Protein AF-A0A101G7J8-F1 (afdb_monomer_lite)

Foldseek 3Di:
DDDLVVLLVQLLQVVVVHDHDDVVSLVVNLVCCQVQAPVRPPDDPSSVVSSCVNCVVVVNNVSSCVSNVD

Sequence (70 aa):
MKPLDECLYYIVRADGGGIPEKDVYFNDALAHIRVKGFENLELCAVEIRALVNAARRRGRLQELDEAVGL

Radius of gyration: 10.74 Å; chains: 1; bounding box: 24×24×25 Å

Secondary structure (DSSP, 8-state):
---HHHHHHHHHHHHTT-SPPPHHHHHHHHHHHHHH-GGGG---HHHHHHHHHHHHHTT-HHHHHHHHT-

Structure (mmCIF, N/CA/C/O backbone):
data_AF-A0A101G7J8-F1
#
_entry.id   AF-A0A101G7J8-F1
#
loop_
_atom_site.group_PDB
_atom_site.id
_atom_site.type_symbol
_atom_site.label_atom_id
_atom_site.label_alt_id
_atom_site.label_comp_id
_atom_site.label_asym_id
_atom_site.label_entity_id
_atom_site.label_seq_id
_atom_site.pdbx_PDB_ins_code
_atom_site.Cartn_x
_atom_site.Cartn_y
_atom_site.Cartn_z
_atom_site.occupancy
_atom_site.B_iso_or_equiv
_atom_site.auth_seq_id
_atom_site.auth_comp_id
_atom_site.auth_asym_id
_atom_site.auth_atom_id
_atom_site.pdbx_PDB_model_num
ATOM 1 N N . MET A 1 1 ? -9.527 -8.245 -7.841 1.00 88.19 1 MET A N 1
ATOM 2 C CA . MET A 1 1 ? -8.433 -7.857 -6.942 1.00 88.19 1 MET A CA 1
ATOM 3 C C . MET A 1 1 ? -7.249 -8.767 -7.209 1.00 88.19 1 MET A C 1
ATOM 5 O O . MET A 1 1 ? -7.401 -9.984 -7.145 1.00 88.19 1 MET A O 1
ATO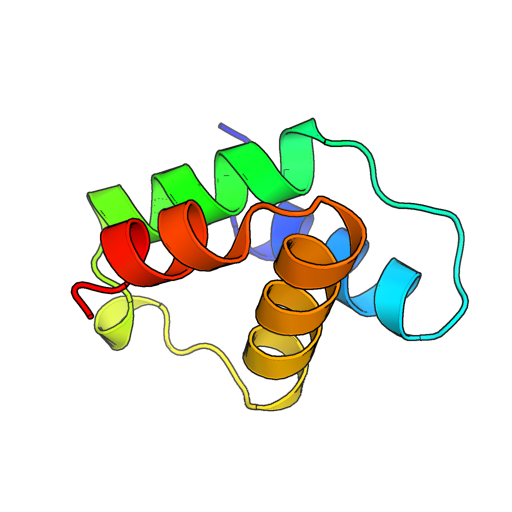M 9 N N . LYS A 1 2 ? -6.116 -8.189 -7.594 1.00 96.56 2 LYS A N 1
ATOM 10 C CA . LYS A 1 2 ? -4.828 -8.868 -7.727 1.00 96.56 2 LYS A CA 1
ATOM 11 C C . LYS A 1 2 ? -4.350 -9.406 -6.371 1.00 96.56 2 LYS A C 1
ATOM 13 O O . LYS A 1 2 ? -4.767 -8.871 -5.342 1.00 96.56 2 LYS A O 1
ATOM 18 N N . PRO A 1 3 ? -3.522 -10.462 -6.341 1.00 97.69 3 PRO A N 1
ATOM 19 C CA . PRO A 1 3 ? -2.849 -10.904 -5.123 1.00 97.69 3 PRO A CA 1
ATOM 20 C C . PRO A 1 3 ? -2.088 -9.755 -4.446 1.00 97.69 3 PRO A C 1
ATOM 22 O O . PRO A 1 3 ? -1.535 -8.888 -5.122 1.00 97.69 3 PRO A O 1
ATOM 25 N N . LEU A 1 4 ? -2.102 -9.715 -3.111 1.00 97.25 4 LEU A N 1
ATOM 26 C CA . LEU A 1 4 ? -1.495 -8.614 -2.358 1.00 97.25 4 LEU A CA 1
ATOM 27 C C . LEU A 1 4 ? 0.020 -8.542 -2.587 1.00 97.25 4 LEU A C 1
ATOM 29 O O . LEU A 1 4 ? 0.552 -7.459 -2.790 1.00 97.25 4 LEU A O 1
ATOM 33 N N . ASP A 1 5 ? 0.695 -9.684 -2.606 1.00 97.06 5 ASP A N 1
ATOM 34 C CA . ASP A 1 5 ? 2.121 -9.820 -2.909 1.00 97.06 5 ASP A CA 1
ATOM 35 C C . ASP A 1 5 ? 2.472 -9.277 -4.304 1.00 97.06 5 ASP A C 1
ATOM 37 O O . ASP A 1 5 ? 3.447 -8.538 -4.446 1.00 97.06 5 ASP A O 1
ATOM 41 N N . GLU A 1 6 ? 1.641 -9.548 -5.320 1.00 97.81 6 GLU A N 1
ATOM 42 C CA . GLU A 1 6 ? 1.783 -8.945 -6.655 1.00 97.81 6 GLU A CA 1
ATOM 43 C C . GLU A 1 6 ? 1.673 -7.413 -6.574 1.00 97.81 6 GLU A C 1
ATOM 45 O O . GLU A 1 6 ? 2.507 -6.697 -7.136 1.00 97.81 6 GLU A O 1
ATOM 50 N N . CYS A 1 7 ? 0.678 -6.891 -5.850 1.00 98.06 7 CYS A N 1
ATOM 51 C CA . CYS A 1 7 ? 0.509 -5.449 -5.676 1.00 98.06 7 CYS A CA 1
ATOM 52 C C . CYS A 1 7 ? 1.717 -4.801 -4.987 1.00 98.06 7 CYS A C 1
ATOM 54 O O . CYS A 1 7 ? 2.257 -3.812 -5.488 1.00 98.06 7 CYS A O 1
ATOM 56 N N . LEU A 1 8 ? 2.152 -5.366 -3.859 1.00 97.94 8 LEU A N 1
ATOM 57 C CA . LEU A 1 8 ? 3.268 -4.861 -3.063 1.00 97.94 8 LEU A CA 1
ATOM 58 C C . LEU A 1 8 ? 4.576 -4.905 -3.850 1.00 97.94 8 LEU A C 1
ATOM 60 O O . LEU A 1 8 ? 5.310 -3.919 -3.849 1.00 97.94 8 LEU A O 1
ATOM 64 N N . TYR A 1 9 ? 4.826 -5.984 -4.597 1.00 97.12 9 TYR A N 1
ATOM 65 C CA . TYR A 1 9 ? 5.997 -6.103 -5.463 1.00 97.12 9 TYR A CA 1
ATOM 66 C C . TYR A 1 9 ? 6.117 -4.916 -6.427 1.00 97.12 9 TYR A C 1
ATOM 68 O O . TYR A 1 9 ? 7.172 -4.280 -6.508 1.00 97.12 9 TYR A O 1
ATOM 76 N N . TYR A 1 10 ? 5.041 -4.578 -7.145 1.00 97.75 10 TYR A N 1
ATOM 77 C CA . TYR A 1 10 ? 5.078 -3.471 -8.103 1.00 97.75 10 TYR A CA 1
ATOM 78 C C . TYR A 1 10 ? 5.170 -2.102 -7.424 1.00 97.75 10 TYR A C 1
ATOM 80 O O . TYR A 1 10 ? 5.888 -1.237 -7.927 1.00 97.75 10 TYR A O 1
ATOM 88 N N . ILE A 1 11 ? 4.507 -1.913 -6.280 1.00 97.75 11 ILE A N 1
ATOM 89 C CA . ILE A 1 11 ? 4.572 -0.668 -5.502 1.00 97.75 11 ILE A CA 1
ATOM 90 C C . ILE A 1 11 ? 5.995 -0.430 -4.970 1.00 97.75 11 ILE A C 1
ATOM 92 O O . ILE A 1 11 ? 6.549 0.654 -5.158 1.00 97.75 11 ILE A O 1
ATOM 96 N N . VAL A 1 12 ? 6.624 -1.450 -4.377 1.00 97.81 12 VAL A N 1
ATOM 97 C CA . VAL A 1 12 ? 8.007 -1.386 -3.871 1.00 97.81 12 VAL A CA 1
ATOM 98 C C . VAL A 1 12 ? 8.997 -1.157 -5.009 1.00 97.81 12 VAL A C 1
ATOM 100 O O . VAL A 1 12 ? 9.882 -0.307 -4.899 1.00 97.81 12 VAL A O 1
ATOM 103 N N . ARG A 1 13 ? 8.836 -1.869 -6.131 1.00 96.56 13 ARG A N 1
ATOM 104 C CA . ARG A 1 13 ? 9.691 -1.694 -7.311 1.00 96.56 13 ARG A CA 1
ATOM 105 C C . ARG A 1 13 ? 9.655 -0.256 -7.829 1.00 96.56 13 ARG A C 1
ATOM 107 O O . ARG A 1 13 ? 10.705 0.284 -8.171 1.00 96.56 13 ARG A O 1
ATOM 114 N N . ALA A 1 14 ? 8.472 0.345 -7.919 1.00 94.88 14 ALA A N 1
ATOM 115 C CA . ALA A 1 14 ? 8.333 1.715 -8.396 1.00 94.88 14 ALA A CA 1
ATOM 116 C C . ALA A 1 14 ? 8.909 2.739 -7.405 1.00 94.88 14 ALA A C 1
ATOM 118 O O . ALA A 1 14 ? 9.547 3.702 -7.824 1.00 94.88 14 ALA A O 1
ATOM 119 N N . ASP A 1 15 ? 8.763 2.506 -6.096 1.00 94.56 15 ASP A N 1
ATOM 120 C CA . ASP A 1 15 ? 9.365 3.358 -5.061 1.00 94.56 15 ASP A CA 1
ATOM 121 C C . ASP A 1 15 ? 10.902 3.358 -5.113 1.00 94.56 15 ASP A C 1
ATOM 123 O O . ASP A 1 15 ? 11.536 4.386 -4.891 1.00 94.56 15 ASP A O 1
ATOM 127 N N . GLY A 1 16 ? 11.507 2.226 -5.484 1.00 91.81 16 GLY A N 1
ATOM 128 C CA . GLY A 1 16 ? 12.953 2.076 -5.671 1.00 91.81 16 GLY A CA 1
ATOM 129 C C . GLY A 1 16 ? 13.527 2.695 -6.954 1.00 91.81 16 GLY A C 1
ATOM 130 O O . GLY A 1 16 ? 14.655 2.369 -7.318 1.00 91.81 16 GLY A O 1
ATOM 131 N N . GLY A 1 17 ? 12.773 3.537 -7.670 1.00 86.94 17 GLY A N 1
ATOM 132 C CA . GLY A 1 17 ? 13.200 4.138 -8.943 1.00 86.94 17 GLY A CA 1
ATOM 133 C C . GLY A 1 17 ? 12.964 3.249 -10.168 1.00 86.94 17 GLY A C 1
ATOM 134 O O . GLY A 1 17 ? 13.525 3.496 -11.235 1.00 86.94 17 GLY A O 1
ATOM 135 N N . GLY A 1 18 ? 12.152 2.199 -10.023 1.00 85.00 18 GLY A N 1
ATOM 136 C CA . GLY A 1 18 ? 11.714 1.360 -11.130 1.00 85.00 18 GLY A CA 1
ATOM 137 C C . GLY A 1 18 ? 10.656 2.024 -12.018 1.00 85.00 18 GLY A C 1
ATOM 138 O O . GLY A 1 18 ? 10.339 3.205 -11.907 1.00 85.00 18 GLY A O 1
ATOM 139 N N . ILE A 1 19 ? 10.082 1.224 -12.920 1.00 87.50 19 ILE A N 1
ATOM 140 C CA . ILE A 1 19 ? 8.971 1.656 -13.779 1.00 87.50 19 ILE A CA 1
ATOM 141 C C . ILE A 1 19 ? 7.770 2.024 -12.894 1.00 87.50 19 ILE A C 1
ATOM 143 O O . ILE A 1 19 ? 7.452 1.228 -12.005 1.00 87.50 19 ILE A O 1
ATOM 147 N N . PRO A 1 20 ? 7.078 3.151 -13.162 1.00 88.06 20 PRO A N 1
ATOM 148 C CA . PRO A 1 20 ? 5.858 3.513 -12.453 1.00 88.06 20 PRO A CA 1
ATOM 149 C C . PRO A 1 20 ? 4.847 2.365 -12.417 1.00 88.06 20 PRO A C 1
A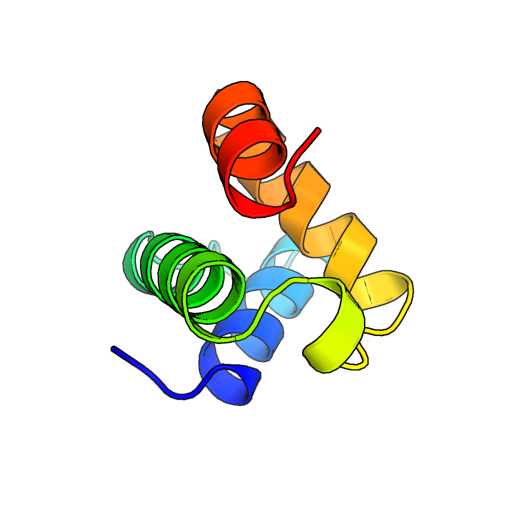TOM 151 O O . PRO A 1 20 ? 4.550 1.726 -13.433 1.00 88.06 20 PRO A O 1
ATOM 154 N N . GLU A 1 21 ? 4.316 2.098 -11.232 1.00 91.62 21 GLU A N 1
ATOM 155 C CA . GLU A 1 21 ? 3.298 1.090 -11.009 1.00 91.62 21 GLU A CA 1
ATOM 156 C C . GLU A 1 21 ? 1.930 1.561 -11.524 1.00 91.62 21 GLU A C 1
ATOM 158 O O . GLU A 1 21 ? 1.578 2.739 -11.457 1.00 91.62 21 GLU A O 1
ATOM 163 N N . LYS A 1 22 ? 1.124 0.621 -12.027 1.00 94.56 22 LYS A N 1
ATOM 164 C CA . LYS A 1 22 ? -0.257 0.898 -12.446 1.00 94.56 22 LYS A CA 1
ATOM 165 C C . LYS A 1 22 ? -1.147 1.143 -11.227 1.00 94.56 22 LYS A C 1
ATOM 167 O O . LYS A 1 22 ? -0.997 0.466 -10.212 1.00 94.56 22 LYS A O 1
ATOM 172 N N . ASP A 1 23 ? -2.155 2.002 -11.373 1.00 95.75 23 ASP A N 1
ATOM 173 C CA . ASP A 1 23 ? -3.095 2.325 -10.287 1.00 95.75 23 ASP A CA 1
ATOM 174 C C . ASP A 1 23 ? -3.853 1.117 -9.732 1.00 95.75 23 ASP A C 1
ATOM 176 O O . ASP A 1 23 ? -4.192 1.101 -8.550 1.00 95.75 23 ASP A O 1
ATOM 180 N N . VAL A 1 24 ? -4.071 0.079 -10.549 1.00 97.44 24 VAL A N 1
ATOM 181 C CA . VAL A 1 24 ? -4.718 -1.165 -10.103 1.00 97.44 24 VAL A CA 1
ATOM 182 C C . VAL A 1 24 ? -3.997 -1.797 -8.912 1.00 97.44 24 VAL A C 1
ATOM 184 O O . VAL A 1 24 ? -4.664 -2.284 -8.009 1.00 97.44 24 VAL A O 1
ATOM 187 N N . TYR A 1 25 ? -2.662 -1.732 -8.855 1.00 97.81 25 TYR A N 1
ATOM 188 C CA . TYR A 1 25 ? -1.900 -2.339 -7.764 1.00 97.81 25 TYR A CA 1
ATOM 189 C C . TYR A 1 25 ? -2.109 -1.594 -6.446 1.00 97.81 25 TYR A C 1
ATOM 191 O O . TYR A 1 25 ? -2.318 -2.223 -5.414 1.00 97.81 25 TYR A O 1
ATOM 199 N N . PHE A 1 26 ? -2.126 -0.260 -6.483 1.00 98.06 26 PHE A N 1
ATOM 200 C CA . PHE A 1 26 ? -2.415 0.552 -5.302 1.00 98.06 26 PHE A CA 1
ATOM 201 C C . PHE A 1 26 ? -3.868 0.372 -4.837 1.00 98.06 26 PHE A C 1
ATOM 203 O O . PHE A 1 26 ? -4.114 0.140 -3.657 1.00 98.06 26 PHE A O 1
ATOM 210 N N . ASN A 1 27 ? -4.827 0.399 -5.766 1.00 98.38 27 ASN A N 1
ATOM 211 C CA . ASN A 1 27 ? -6.247 0.219 -5.451 1.00 98.38 27 ASN A CA 1
ATOM 212 C C . ASN A 1 27 ? -6.536 -1.159 -4.841 1.00 98.38 27 ASN A C 1
ATOM 214 O O . ASN A 1 27 ? -7.244 -1.258 -3.841 1.00 98.38 27 ASN A O 1
AT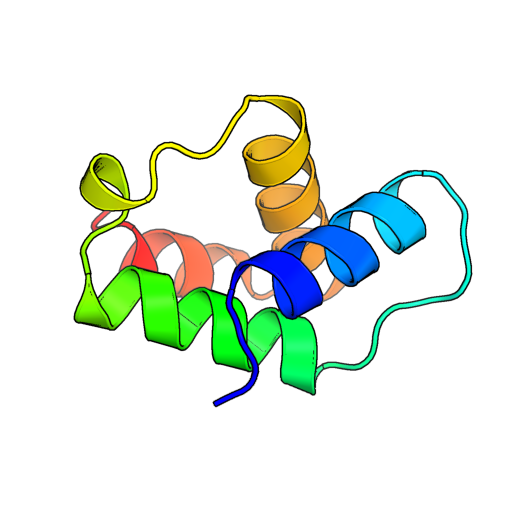OM 218 N N . ASP A 1 28 ? -5.974 -2.218 -5.424 1.00 98.38 28 ASP A N 1
ATOM 219 C CA . ASP A 1 28 ? -6.159 -3.575 -4.920 1.00 98.38 28 ASP A CA 1
ATOM 220 C C . ASP A 1 28 ? -5.430 -3.781 -3.581 1.00 98.38 28 ASP A C 1
ATOM 222 O O . ASP A 1 28 ? -5.957 -4.473 -2.713 1.00 98.38 28 ASP A O 1
ATOM 226 N N . ALA A 1 29 ? -4.275 -3.138 -3.351 1.00 97.94 29 ALA A N 1
ATOM 227 C CA . ALA A 1 29 ? -3.621 -3.145 -2.039 1.00 97.94 29 ALA A CA 1
ATOM 228 C C . ALA A 1 29 ? -4.500 -2.492 -0.956 1.00 97.94 29 ALA A C 1
ATOM 230 O O . ALA A 1 29 ? -4.692 -3.084 0.106 1.00 97.94 29 ALA A O 1
ATOM 231 N N . LEU A 1 30 ? -5.105 -1.328 -1.237 1.00 98.06 30 LEU A N 1
ATOM 232 C CA . LEU A 1 30 ? -6.068 -0.697 -0.324 1.00 98.06 30 LEU A CA 1
ATOM 233 C C . LEU A 1 30 ? -7.274 -1.602 -0.050 1.00 98.06 30 LEU A C 1
ATOM 235 O O . LEU A 1 30 ? -7.741 -1.688 1.083 1.00 98.06 30 LEU A O 1
ATOM 239 N N . ALA A 1 31 ? -7.777 -2.301 -1.069 1.00 97.94 31 ALA A N 1
ATOM 240 C CA . ALA A 1 31 ? -8.876 -3.244 -0.897 1.00 97.94 31 ALA A CA 1
ATOM 241 C C . ALA A 1 31 ? -8.493 -4.421 0.020 1.00 97.94 31 ALA A C 1
ATOM 243 O O . ALA A 1 31 ? -9.277 -4.774 0.899 1.00 97.94 31 ALA A O 1
ATOM 244 N N . HIS A 1 32 ? -7.282 -4.980 -0.100 1.00 97.94 32 HIS A N 1
ATOM 245 C CA . HIS A 1 32 ? -6.796 -6.001 0.840 1.00 97.94 32 HIS A CA 1
ATOM 246 C C . HIS A 1 32 ? -6.688 -5.475 2.269 1.00 97.94 32 HIS A C 1
ATOM 248 O O . HIS A 1 32 ? -7.116 -6.174 3.184 1.00 97.94 32 HIS A O 1
ATOM 254 N N . ILE A 1 33 ? -6.161 -4.261 2.461 1.00 97.38 33 ILE A N 1
ATOM 255 C CA . ILE A 1 33 ? -6.066 -3.619 3.782 1.00 97.38 33 ILE A CA 1
ATOM 256 C C . ILE A 1 33 ? -7.460 -3.480 4.402 1.00 97.38 33 ILE A C 1
ATOM 258 O O . ILE A 1 33 ? -7.661 -3.908 5.533 1.00 97.38 33 ILE A O 1
ATOM 262 N N . ARG A 1 34 ? -8.444 -2.979 3.647 1.00 97.00 34 ARG A N 1
ATOM 263 C CA . ARG A 1 34 ? -9.830 -2.826 4.125 1.00 97.00 34 ARG A CA 1
ATOM 264 C C . ARG A 1 34 ? -10.493 -4.161 4.470 1.00 97.00 34 ARG A C 1
ATOM 266 O O . ARG A 1 34 ? -11.267 -4.232 5.415 1.00 97.00 34 ARG A O 1
ATOM 273 N N . VAL A 1 35 ? -10.220 -5.213 3.697 1.00 96.38 35 VAL A N 1
ATOM 274 C CA . VAL A 1 35 ? -10.842 -6.535 3.892 1.00 96.38 35 VAL A CA 1
ATOM 275 C C . VAL A 1 35 ? -10.214 -7.297 5.053 1.00 96.38 35 VAL A C 1
ATOM 277 O O . VAL A 1 35 ? -10.924 -7.953 5.810 1.00 96.38 35 VAL A O 1
ATOM 280 N N . LYS A 1 36 ? -8.886 -7.265 5.169 1.00 94.94 36 LYS A N 1
ATOM 281 C CA . LYS A 1 36 ? -8.147 -8.093 6.130 1.00 94.94 36 LYS A CA 1
ATOM 282 C C . LYS A 1 36 ? -7.794 -7.342 7.411 1.00 94.94 36 LYS A C 1
ATOM 284 O O . LYS A 1 36 ? -7.546 -7.990 8.420 1.00 94.94 36 LYS A O 1
ATOM 289 N N . GLY A 1 37 ? -7.796 -6.012 7.387 1.00 93.62 37 GLY A N 1
ATOM 290 C CA . GLY A 1 37 ? -7.210 -5.168 8.423 1.00 93.62 37 GLY A CA 1
ATOM 291 C C . GLY A 1 37 ? -5.694 -5.072 8.255 1.00 93.62 37 GLY A C 1
ATOM 292 O O . GLY A 1 37 ? -5.030 -6.074 7.989 1.00 93.62 37 GLY A O 1
ATOM 293 N N . PHE A 1 38 ? -5.142 -3.867 8.412 1.00 93.31 38 PHE A N 1
ATOM 294 C CA . PHE A 1 38 ? -3.713 -3.594 8.215 1.00 93.31 38 PHE A CA 1
ATOM 295 C C . PHE A 1 38 ? -2.806 -4.489 9.075 1.00 93.31 38 PHE A C 1
ATOM 297 O O . PHE A 1 38 ? -1.832 -5.042 8.569 1.00 93.31 38 PHE A O 1
ATOM 304 N N . GLU A 1 39 ? -3.163 -4.689 10.346 1.00 92.06 39 GLU A N 1
ATOM 305 C CA . GLU A 1 39 ? -2.384 -5.489 11.303 1.00 92.06 39 GLU A CA 1
ATOM 306 C C . GLU A 1 39 ? -2.255 -6.966 10.892 1.00 92.06 39 GLU A C 1
ATOM 308 O O . GLU A 1 39 ? -1.244 -7.599 11.182 1.00 92.06 39 GLU A O 1
ATOM 313 N N . ASN A 1 40 ? -3.231 -7.505 10.151 1.00 93.00 40 ASN A N 1
ATOM 314 C CA . ASN A 1 40 ? -3.252 -8.908 9.721 1.00 93.00 40 ASN A CA 1
ATOM 315 C C . ASN A 1 40 ? -2.494 -9.162 8.407 1.00 93.00 40 ASN A C 1
ATOM 317 O O . ASN A 1 40 ? -2.494 -10.288 7.907 1.00 93.00 40 ASN A O 1
ATOM 321 N N . LEU A 1 41 ? -1.910 -8.128 7.794 1.00 91.88 41 LEU A N 1
ATOM 322 C CA . LEU A 1 41 ? -1.186 -8.257 6.526 1.00 91.88 41 LEU A CA 1
ATOM 323 C C . LEU A 1 41 ? 0.310 -8.545 6.688 1.00 91.88 41 LEU A C 1
ATOM 325 O O . LEU A 1 41 ? 0.960 -8.805 5.680 1.00 91.88 41 LEU A O 1
ATOM 329 N N . GLU A 1 42 ? 0.845 -8.475 7.912 1.00 93.62 42 GLU A N 1
ATOM 330 C CA . GLU A 1 42 ? 2.260 -8.745 8.231 1.00 93.62 42 GLU A CA 1
ATOM 331 C C . GLU A 1 42 ? 3.259 -7.990 7.325 1.00 93.62 42 GLU A C 1
ATOM 333 O O . GLU A 1 42 ? 4.340 -8.487 7.008 1.00 93.62 42 GLU A O 1
ATOM 338 N N . LEU A 1 43 ? 2.900 -6.769 6.903 1.00 95.44 43 LEU A N 1
ATOM 339 C CA . LEU A 1 43 ? 3.721 -5.967 5.993 1.00 95.44 43 LEU A CA 1
ATOM 340 C C . LEU A 1 43 ? 5.042 -5.570 6.646 1.00 95.44 43 LEU A C 1
ATOM 342 O O . LEU A 1 43 ? 5.087 -5.091 7.782 1.00 95.44 43 LEU A O 1
ATOM 346 N N . CYS A 1 44 ? 6.129 -5.678 5.892 1.00 96.12 44 CYS A N 1
ATOM 347 C CA . CYS A 1 44 ? 7.430 -5.223 6.352 1.00 96.12 44 CYS A CA 1
ATOM 348 C C . CYS A 1 44 ? 7.607 -3.705 6.154 1.00 96.12 44 CYS A C 1
ATOM 350 O O . CYS A 1 44 ? 6.902 -3.042 5.389 1.00 96.12 44 CYS A O 1
ATOM 352 N N . ALA A 1 45 ? 8.613 -3.128 6.819 1.00 96.25 45 ALA A N 1
ATOM 353 C CA . ALA A 1 45 ? 8.840 -1.680 6.813 1.00 96.25 45 ALA A CA 1
ATOM 354 C C . ALA A 1 45 ? 9.029 -1.078 5.405 1.00 96.25 45 ALA A C 1
ATOM 356 O O . ALA A 1 45 ? 8.632 0.064 5.164 1.00 96.25 45 ALA A O 1
ATOM 357 N N . VAL A 1 46 ? 9.625 -1.825 4.463 1.00 97.31 46 VAL A N 1
ATOM 358 C CA . VAL A 1 46 ? 9.811 -1.343 3.083 1.00 97.31 46 VAL A CA 1
ATOM 359 C C . VAL A 1 46 ? 8.494 -1.287 2.310 1.00 97.31 46 VAL A C 1
ATOM 361 O O . VAL A 1 46 ? 8.281 -0.335 1.564 1.00 97.31 46 VAL A O 1
ATOM 364 N N . GLU A 1 47 ? 7.589 -2.239 2.530 1.00 97.81 47 GLU A N 1
ATOM 365 C CA . GLU A 1 47 ? 6.264 -2.268 1.904 1.00 97.81 47 GLU A CA 1
ATOM 366 C C . GLU A 1 47 ? 5.382 -1.139 2.432 1.00 97.81 47 GLU A C 1
ATOM 368 O O . GLU A 1 47 ? 4.769 -0.418 1.646 1.00 97.81 47 GLU A O 1
ATOM 373 N N . ILE A 1 48 ? 5.395 -0.919 3.750 1.00 97.44 48 ILE A N 1
ATOM 374 C CA . ILE A 1 48 ? 4.672 0.187 4.391 1.00 97.44 48 ILE A CA 1
ATOM 375 C C . ILE A 1 48 ? 5.159 1.526 3.833 1.00 97.44 48 ILE A C 1
ATOM 377 O O . ILE A 1 48 ? 4.358 2.350 3.389 1.00 97.44 48 ILE A O 1
ATOM 381 N N . ARG A 1 49 ? 6.480 1.740 3.791 1.00 98.06 49 ARG A N 1
ATOM 382 C CA . ARG A 1 49 ? 7.058 2.969 3.231 1.00 98.06 49 ARG A CA 1
ATOM 383 C C . ARG A 1 49 ? 6.650 3.163 1.771 1.00 98.06 49 ARG A C 1
ATOM 385 O O . ARG A 1 49 ? 6.277 4.272 1.389 1.00 98.06 49 ARG A O 1
ATOM 392 N N . ALA A 1 50 ? 6.700 2.101 0.971 1.00 97.75 50 ALA A N 1
ATOM 393 C CA . ALA A 1 50 ? 6.341 2.170 -0.436 1.00 97.75 50 ALA A CA 1
ATOM 394 C C . ALA A 1 50 ? 4.850 2.491 -0.633 1.00 97.75 50 ALA A C 1
ATOM 396 O O . ALA A 1 50 ? 4.525 3.305 -1.494 1.00 97.75 50 ALA A O 1
ATOM 397 N N . LEU A 1 51 ? 3.953 1.938 0.194 1.00 97.50 51 LEU A N 1
ATOM 398 C CA . LEU A 1 51 ? 2.524 2.273 0.198 1.00 97.50 51 LEU A CA 1
ATOM 399 C C . LEU A 1 51 ? 2.276 3.746 0.536 1.00 97.50 51 LEU A C 1
ATOM 401 O O . LEU A 1 51 ? 1.551 4.425 -0.191 1.00 97.50 51 LEU A O 1
ATOM 405 N N . VAL A 1 52 ? 2.920 4.265 1.585 1.00 97.94 52 VAL A N 1
ATOM 406 C CA . VAL A 1 52 ? 2.812 5.682 1.977 1.00 97.94 52 VAL A CA 1
ATOM 407 C C . VAL A 1 52 ? 3.319 6.597 0.863 1.00 97.94 52 VAL A C 1
ATOM 409 O O . VAL A 1 52 ? 2.666 7.581 0.510 1.00 97.94 52 VAL A O 1
ATOM 412 N N . ASN A 1 53 ? 4.460 6.269 0.258 1.00 97.25 53 ASN A N 1
ATOM 413 C CA . AS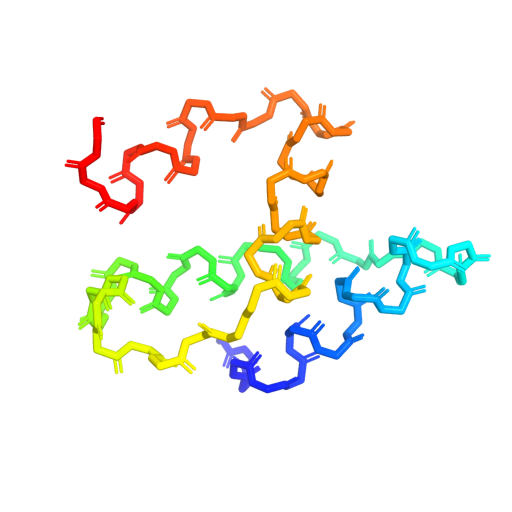N A 1 53 ? 5.003 7.044 -0.852 1.00 97.25 53 ASN A CA 1
ATOM 414 C C . ASN A 1 53 ? 4.109 6.964 -2.098 1.00 97.25 53 ASN A C 1
ATOM 416 O O . ASN A 1 53 ? 3.879 7.983 -2.752 1.00 97.25 53 ASN A O 1
ATOM 420 N N . ALA A 1 54 ? 3.562 5.787 -2.411 1.00 97.25 54 ALA A N 1
ATOM 421 C CA . ALA A 1 54 ? 2.615 5.593 -3.505 1.00 97.25 54 ALA A CA 1
ATOM 422 C C . ALA A 1 54 ? 1.323 6.398 -3.298 1.00 97.25 54 ALA A C 1
ATOM 424 O O . ALA A 1 54 ? 0.833 7.006 -4.254 1.00 97.25 54 ALA A O 1
ATOM 425 N N . ALA A 1 55 ? 0.813 6.460 -2.066 1.00 97.56 55 ALA A N 1
ATOM 426 C CA . ALA A 1 55 ? -0.327 7.290 -1.691 1.00 97.56 55 ALA A CA 1
ATOM 427 C C . ALA A 1 55 ? 0.003 8.785 -1.817 1.00 97.56 55 ALA A C 1
ATOM 429 O O . ALA A 1 55 ? -0.756 9.540 -2.426 1.00 97.56 55 ALA A O 1
ATOM 430 N N . ARG A 1 56 ? 1.174 9.215 -1.327 1.00 97.06 56 ARG A N 1
ATOM 431 C CA . ARG A 1 56 ?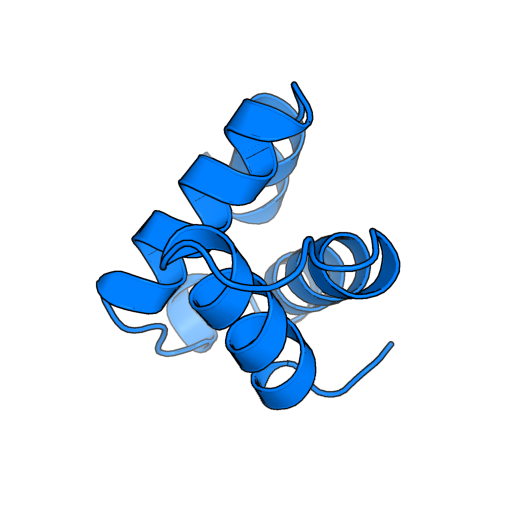 1.647 10.604 -1.425 1.00 97.06 56 ARG A CA 1
ATOM 432 C C . ARG A 1 56 ? 1.783 11.070 -2.873 1.00 97.06 56 ARG A C 1
ATOM 434 O O . ARG A 1 56 ? 1.262 12.130 -3.203 1.00 97.06 56 ARG A O 1
ATOM 441 N N . ARG A 1 57 ? 2.427 10.281 -3.744 1.00 94.31 57 ARG A N 1
ATOM 442 C CA . ARG A 1 57 ? 2.579 10.600 -5.180 1.00 94.31 57 ARG A CA 1
ATOM 443 C C . ARG A 1 57 ? 1.234 10.777 -5.891 1.00 94.31 57 ARG A C 1
ATOM 445 O O . ARG A 1 57 ? 1.159 11.517 -6.864 1.00 94.31 57 ARG A O 1
ATOM 452 N N . ARG A 1 58 ? 0.185 10.113 -5.398 1.00 94.94 58 ARG A N 1
ATOM 453 C CA . ARG A 1 58 ? -1.183 10.179 -5.932 1.00 94.94 58 ARG A CA 1
ATOM 454 C C . ARG A 1 58 ? -2.066 11.229 -5.259 1.00 94.94 58 ARG A C 1
ATOM 456 O O . ARG A 1 58 ? -3.198 11.402 -5.691 1.00 94.94 58 ARG A O 1
ATOM 463 N N . GLY A 1 59 ? -1.602 11.885 -4.194 1.00 97.00 59 GLY A N 1
ATOM 464 C CA . GLY A 1 59 ? -2.449 12.759 -3.376 1.00 97.00 59 GLY A CA 1
ATOM 465 C C . GLY A 1 59 ? -3.565 12.011 -2.631 1.00 97.00 59 GLY A C 1
ATOM 466 O O . GLY A 1 59 ? -4.607 12.590 -2.358 1.00 97.00 59 GLY A O 1
ATOM 467 N N . ARG A 1 60 ? -3.364 10.724 -2.316 1.00 97.81 60 ARG A N 1
ATOM 468 C CA . ARG A 1 60 ? -4.366 9.818 -1.717 1.00 97.81 60 ARG A CA 1
ATOM 469 C C . ARG A 1 60 ? -3.958 9.321 -0.325 1.00 97.81 60 ARG A C 1
ATOM 471 O O . ARG A 1 60 ? -4.250 8.187 0.034 1.00 97.81 60 ARG A O 1
ATOM 478 N N . LEU A 1 61 ? -3.246 10.147 0.449 1.00 97.81 61 LEU A N 1
ATOM 479 C CA . LEU A 1 61 ? -2.842 9.797 1.821 1.00 97.81 61 LEU A CA 1
ATOM 480 C C . LEU A 1 61 ? -4.053 9.572 2.730 1.00 97.81 61 LEU A C 1
ATOM 482 O O . LEU A 1 61 ? -4.103 8.553 3.398 1.00 97.81 61 LEU A O 1
ATOM 486 N N . GLN A 1 62 ? -5.060 10.444 2.650 1.00 97.38 62 GLN A N 1
ATOM 487 C CA . GLN A 1 62 ? -6.294 10.299 3.426 1.00 97.38 62 GLN A CA 1
ATOM 488 C C . GLN A 1 62 ? -6.989 8.955 3.170 1.00 97.38 62 GLN A C 1
ATOM 490 O O . GLN A 1 62 ? -7.457 8.307 4.093 1.00 97.38 62 GLN A O 1
ATOM 495 N N . GLU A 1 63 ? -7.012 8.494 1.919 1.00 97.19 63 GLU A N 1
ATOM 496 C CA . GLU A 1 63 ? -7.625 7.207 1.593 1.00 97.19 63 GLU A CA 1
ATOM 497 C C . GLU A 1 63 ? -6.825 6.015 2.147 1.00 97.19 63 GLU A C 1
ATOM 499 O O . GLU A 1 63 ? -7.398 4.969 2.461 1.00 97.19 63 GLU A O 1
ATOM 504 N N . LEU A 1 64 ? -5.501 6.159 2.251 1.00 97.19 64 LEU A N 1
ATOM 505 C CA . LEU A 1 64 ? -4.660 5.175 2.922 1.00 97.19 64 LEU A CA 1
ATOM 506 C C . LEU A 1 64 ? -4.926 5.178 4.432 1.00 97.19 64 LEU A C 1
ATOM 508 O O . LEU A 1 64 ? -5.109 4.094 4.975 1.00 97.19 64 LEU A O 1
ATOM 512 N N . ASP A 1 65 ? -4.999 6.352 5.068 1.00 97.19 65 ASP A N 1
ATOM 51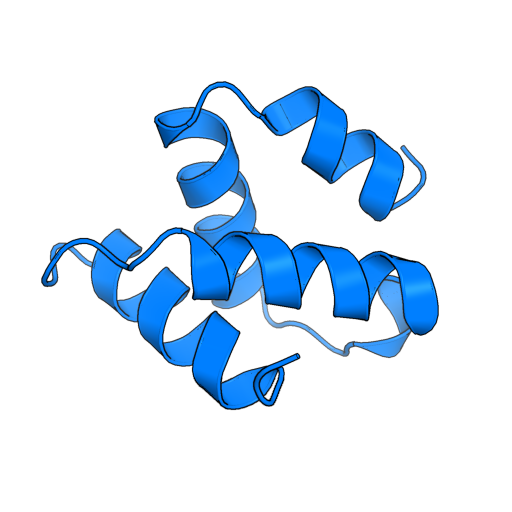3 C CA . ASP A 1 65 ? -5.316 6.507 6.498 1.00 97.19 65 ASP A CA 1
ATOM 514 C C . ASP A 1 65 ? -6.665 5.846 6.832 1.00 97.19 65 ASP A C 1
ATOM 516 O O . ASP A 1 65 ? -6.736 4.959 7.683 1.00 97.19 65 ASP A O 1
ATOM 520 N N . GLU A 1 66 ? -7.704 6.144 6.043 1.00 96.44 66 GLU A N 1
ATOM 521 C CA . GLU A 1 66 ? -9.025 5.514 6.157 1.00 96.44 66 GLU A CA 1
ATOM 522 C C . GLU A 1 66 ? -8.967 3.987 6.004 1.00 96.44 66 GLU A C 1
ATOM 524 O O . GLU A 1 66 ? -9.690 3.260 6.686 1.00 96.44 66 GLU A O 1
ATOM 529 N N . ALA A 1 67 ? -8.122 3.474 5.103 1.00 94.88 67 ALA A N 1
ATOM 530 C CA . ALA A 1 67 ? -7.980 2.036 4.902 1.00 94.88 67 ALA A CA 1
ATOM 531 C C . ALA A 1 67 ? -7.292 1.350 6.089 1.00 94.88 67 ALA A C 1
ATOM 533 O O . ALA A 1 67 ? -7.687 0.241 6.445 1.00 94.88 67 ALA A O 1
ATOM 534 N N . VAL A 1 68 ? -6.281 1.983 6.693 1.00 94.25 68 VAL A N 1
ATOM 535 C CA . VAL A 1 68 ? -5.559 1.427 7.850 1.00 94.25 68 VAL A CA 1
ATOM 536 C C . VAL A 1 68 ? -6.263 1.685 9.187 1.00 94.25 68 VAL A C 1
ATOM 538 O O . VAL A 1 68 ? -5.870 1.091 10.188 1.00 94.25 68 VAL A O 1
ATOM 541 N N . GLY A 1 69 ? -7.319 2.505 9.198 1.00 89.38 69 GLY A N 1
ATOM 542 C CA . GLY A 1 69 ? -8.117 2.818 10.384 1.00 89.38 69 GLY A CA 1
ATOM 543 C C . GLY A 1 69 ? -7.531 3.933 11.256 1.00 89.38 69 GLY A C 1
ATOM 544 O O . GLY A 1 69 ? -7.686 3.873 12.476 1.00 89.38 69 GLY A O 1
ATOM 545 N N . LEU A 1 70 ? -6.845 4.906 10.642 1.00 75.00 70 LEU A N 1
ATOM 546 C CA . LEU A 1 70 ? -6.256 6.087 11.290 1.00 75.00 70 LEU A CA 1
ATOM 547 C C . LEU A 1 70 ? -7.087 7.359 11.079 1.00 75.00 70 LEU A C 1
ATOM 549 O O . LEU A 1 70 ? -7.764 7.469 10.033 1.00 75.00 70 LEU A O 1
#

pLDDT: mean 95.36, std 3.92, range [75.0, 98.38]